Protein AF-A0A699T3W9-F1 (afdb_monomer_lite)

Structure (mmCIF, N/CA/C/O backbone):
data_AF-A0A699T3W9-F1
#
_entry.id   AF-A0A699T3W9-F1
#
loop_
_atom_site.group_PDB
_atom_site.id
_atom_site.type_symbol
_atom_site.label_atom_id
_atom_site.label_alt_id
_atom_site.label_comp_id
_atom_site.label_asym_id
_atom_site.label_entity_id
_atom_site.label_seq_id
_atom_site.pdbx_PDB_ins_code
_atom_site.Cartn_x
_atom_site.Cartn_y
_atom_site.Cartn_z
_atom_site.occupancy
_atom_site.B_iso_or_equiv
_atom_site.auth_seq_id
_atom_site.auth_comp_id
_atom_site.auth_asym_id
_atom_site.auth_atom_id
_atom_site.pdbx_PDB_model_num
ATOM 1 N N . LEU A 1 1 ? -7.084 -27.283 0.702 1.00 45.59 1 LEU A N 1
ATOM 2 C CA . LEU A 1 1 ? -6.632 -27.622 2.069 1.00 45.59 1 LEU A CA 1
ATOM 3 C C . LEU A 1 1 ? -7.707 -27.118 3.004 1.00 45.59 1 LEU A C 1
ATOM 5 O O . LEU A 1 1 ? -8.212 -26.029 2.775 1.00 45.59 1 LEU A O 1
ATOM 9 N N . ASN A 1 2 ? -8.156 -28.008 3.873 1.00 42.75 2 ASN A N 1
ATOM 10 C CA . ASN A 1 2 ? -9.520 -28.077 4.374 1.00 42.75 2 ASN A CA 1
ATOM 11 C C . ASN A 1 2 ? -9.888 -26.921 5.312 1.00 42.75 2 ASN A C 1
ATOM 13 O O . ASN A 1 2 ? -9.090 -26.520 6.154 1.00 42.75 2 ASN A O 1
ATOM 17 N N . ASP A 1 3 ? -11.113 -26.435 5.125 1.00 49.38 3 ASP A N 1
ATOM 18 C CA . ASP A 1 3 ? -11.880 -25.603 6.047 1.00 49.38 3 ASP A CA 1
ATOM 19 C C . ASP A 1 3 ? -12.348 -26.519 7.186 1.00 49.38 3 ASP A C 1
ATOM 21 O O . ASP A 1 3 ? -13.271 -27.318 7.018 1.00 49.38 3 ASP A O 1
ATOM 25 N N . GLU A 1 4 ? -11.600 -26.521 8.289 1.00 52.12 4 GLU A N 1
ATOM 26 C CA . GLU A 1 4 ? -11.867 -27.361 9.453 1.00 52.12 4 GLU A CA 1
ATOM 27 C C . GLU A 1 4 ? -12.404 -26.475 10.576 1.00 52.12 4 GLU A C 1
ATOM 29 O O . GLU A 1 4 ? -11.755 -25.537 11.046 1.00 52.12 4 GLU A O 1
ATOM 34 N N . GLY A 1 5 ? -13.662 -26.751 10.914 1.00 56.56 5 GLY A N 1
ATOM 35 C CA . GLY A 1 5 ? -14.529 -25.916 11.719 1.00 56.56 5 GLY A CA 1
ATOM 36 C C . GLY A 1 5 ? -13.988 -25.621 13.112 1.00 56.56 5 GLY A C 1
ATOM 37 O O . GLY A 1 5 ? -13.647 -26.508 13.891 1.00 56.56 5 GLY A O 1
ATOM 38 N N . VAL A 1 6 ? -14.025 -24.339 13.455 1.00 58.94 6 VAL A N 1
ATOM 39 C CA . VAL A 1 6 ? -14.025 -23.885 14.842 1.00 58.94 6 VAL A CA 1
ATOM 40 C C . VAL A 1 6 ? -15.427 -24.102 15.415 1.00 58.94 6 VAL A C 1
ATOM 42 O O . VAL A 1 6 ? -16.337 -23.296 15.222 1.00 58.94 6 VAL A O 1
ATOM 45 N N . GLU A 1 7 ? -15.627 -25.240 16.078 1.00 51.28 7 GLU A N 1
ATOM 46 C CA . GLU A 1 7 ? -16.869 -25.532 16.791 1.00 51.28 7 GLU A CA 1
ATOM 47 C C . GLU A 1 7 ? -17.103 -24.514 17.918 1.00 51.28 7 GLU A C 1
ATOM 49 O O . GLU A 1 7 ? -16.260 -24.265 18.783 1.00 51.28 7 GLU A O 1
ATOM 54 N N . SER A 1 8 ? -18.281 -23.894 17.881 1.00 51.97 8 SER A N 1
ATOM 55 C CA . SER A 1 8 ? -18.731 -22.888 18.837 1.00 51.97 8 SER A CA 1
ATOM 56 C C . SER A 1 8 ? -19.053 -23.527 20.191 1.00 51.97 8 SER A C 1
ATOM 58 O O . SER A 1 8 ? -19.993 -24.306 20.325 1.00 51.97 8 SER A O 1
ATOM 60 N N . ILE A 1 9 ? -18.300 -23.137 21.219 1.00 53.25 9 ILE A N 1
ATOM 61 C CA . ILE A 1 9 ? -18.450 -23.568 22.621 1.00 53.25 9 ILE A CA 1
ATOM 62 C C . ILE A 1 9 ? -19.591 -22.870 23.384 1.00 53.25 9 ILE A C 1
ATOM 64 O O . ILE A 1 9 ? -19.732 -23.050 24.595 1.00 53.25 9 ILE A O 1
ATOM 68 N N . PHE A 1 10 ? -20.444 -22.090 22.716 1.00 46.09 10 PHE A N 1
ATOM 69 C CA . PHE A 1 10 ? -21.579 -21.441 23.375 1.00 46.09 10 PHE A CA 1
ATOM 70 C C . PHE A 1 10 ? -22.778 -22.388 23.473 1.00 46.09 10 PHE A C 1
ATOM 72 O O . PHE A 1 10 ? -23.746 -22.320 22.716 1.00 46.09 10 PHE A O 1
ATOM 79 N N . THR A 1 11 ? -22.725 -23.271 24.468 1.00 44.56 11 THR A N 1
ATOM 80 C CA . THR A 1 11 ? -23.894 -24.003 24.960 1.00 44.56 11 THR A CA 1
ATOM 81 C C . THR A 1 11 ? -24.886 -23.012 25.581 1.00 44.56 11 THR A C 1
ATOM 83 O O . THR A 1 11 ? -24.686 -22.471 26.667 1.00 44.56 11 THR A O 1
ATOM 86 N N . THR A 1 12 ? -25.981 -22.744 24.867 1.00 52.00 12 THR A N 1
ATOM 87 C CA . THR A 1 12 ? -27.095 -21.929 25.368 1.00 52.00 12 THR A CA 1
ATOM 88 C C . THR A 1 12 ? -27.882 -22.752 26.382 1.00 52.00 12 THR A C 1
ATOM 90 O O . THR A 1 12 ? -28.761 -23.534 26.023 1.00 52.00 12 THR A O 1
ATOM 93 N N . THR A 1 13 ? -27.564 -22.600 27.666 1.00 45.66 13 THR A N 1
ATOM 94 C CA . THR A 1 13 ? -28.413 -23.139 28.733 1.00 45.66 13 THR A CA 1
ATOM 95 C C . THR A 1 13 ? -29.600 -22.198 28.895 1.00 45.66 13 THR A C 1
ATOM 97 O O . THR A 1 13 ? -29.472 -21.091 29.412 1.00 45.66 13 THR A O 1
ATOM 100 N N . SER A 1 14 ? -30.752 -22.621 28.379 1.00 40.59 14 SER A N 1
ATOM 101 C CA . SER A 1 14 ? -32.026 -21.919 28.515 1.00 40.59 14 SER A CA 1
ATOM 102 C C . SER A 1 14 ? -32.382 -21.769 29.995 1.00 40.59 14 SER A C 1
ATOM 104 O O . SER A 1 14 ? -32.814 -22.726 30.636 1.00 40.59 14 SER A O 1
ATOM 106 N N . SER A 1 15 ? -32.237 -20.562 30.536 1.00 45.81 15 SER A N 1
ATOM 107 C CA . SER A 1 15 ? -32.768 -20.211 31.851 1.00 45.81 15 SER A CA 1
ATOM 108 C C . SER A 1 15 ? -34.293 -20.315 31.823 1.00 45.81 15 SER A C 1
ATOM 110 O O . SER A 1 15 ? -34.969 -19.458 31.257 1.00 45.81 15 SER A O 1
ATOM 112 N N . GLN A 1 16 ? -34.854 -21.359 32.441 1.00 50.09 16 GLN A N 1
ATOM 113 C CA . GLN A 1 16 ? -36.270 -21.371 32.802 1.00 50.09 16 GLN A CA 1
ATOM 114 C C . GLN A 1 16 ? -36.498 -20.270 33.839 1.00 50.09 16 GLN A C 1
ATOM 116 O O . GLN A 1 16 ? -36.138 -20.404 35.008 1.00 50.09 16 GLN A O 1
ATOM 121 N N . SER A 1 17 ? -37.091 -19.159 33.407 1.00 48.00 17 SER A N 1
ATOM 122 C CA . SER A 1 17 ? -37.611 -18.141 34.310 1.00 48.00 17 SER A CA 1
ATOM 123 C C . SER A 1 17 ? -38.835 -18.709 35.027 1.00 48.00 17 SER A C 1
ATOM 125 O O . SER A 1 17 ? -39.964 -18.602 34.544 1.00 48.00 17 SER A O 1
ATOM 127 N N . VAL A 1 18 ? -38.617 -19.342 36.178 1.00 43.62 18 VAL A N 1
ATOM 128 C CA . VAL A 1 18 ? -39.690 -19.618 37.133 1.00 43.62 18 VAL A CA 1
ATOM 129 C C . VAL A 1 18 ? -40.150 -18.264 37.663 1.00 43.62 18 VAL A C 1
ATOM 131 O O . VAL A 1 18 ? -39.441 -17.601 38.418 1.00 43.62 18 VAL A O 1
ATOM 134 N N . SER A 1 19 ? -41.321 -17.815 37.211 1.00 43.44 19 SER A N 1
ATOM 135 C CA . SER A 1 19 ? -41.986 -16.650 37.785 1.00 43.44 19 SER A CA 1
ATOM 136 C C . SER A 1 19 ? -42.345 -16.984 39.231 1.00 43.44 19 SER A C 1
ATOM 138 O O . SER A 1 19 ? -43.282 -17.736 39.497 1.00 43.44 19 SER A O 1
ATOM 140 N N . LEU A 1 20 ? -41.557 -16.473 40.176 1.00 50.62 20 LEU A N 1
ATOM 141 C CA . LEU A 1 20 ? -41.881 -16.520 41.595 1.00 50.62 20 LEU A CA 1
ATOM 142 C C . LEU A 1 20 ? -42.961 -15.472 41.860 1.00 50.62 20 LEU A C 1
ATOM 144 O O . LEU A 1 20 ? -42.674 -14.349 42.267 1.00 50.62 20 LEU A O 1
ATOM 148 N N . VAL A 1 21 ? -44.215 -15.841 41.600 1.00 46.72 21 VAL A N 1
ATOM 149 C CA . VAL A 1 21 ? -45.361 -15.143 42.183 1.00 46.72 21 VAL A CA 1
ATOM 150 C C . VAL A 1 21 ? -45.262 -15.350 43.699 1.00 46.72 21 VAL A C 1
ATOM 152 O O . VAL A 1 21 ? -45.305 -16.500 44.144 1.00 46.72 21 VAL A O 1
ATOM 155 N N . PRO A 1 22 ? -45.086 -14.292 44.513 1.00 46.94 22 PRO A N 1
ATOM 156 C CA . PRO A 1 22 ? -45.039 -14.450 45.959 1.00 46.94 22 PRO A CA 1
ATOM 157 C C . PRO A 1 22 ? -46.401 -14.977 46.424 1.00 46.94 22 PRO A C 1
ATOM 159 O O . PRO A 1 22 ? -47.418 -14.365 46.080 1.00 46.94 22 PRO A O 1
ATOM 162 N N . PRO A 1 23 ? -46.472 -16.085 47.184 1.00 46.72 23 PRO A N 1
ATOM 163 C CA . PRO A 1 23 ? -47.740 -16.515 47.745 1.00 46.72 23 PRO A CA 1
ATOM 164 C C . PRO A 1 23 ? -48.218 -15.415 48.691 1.00 46.72 23 PRO A C 1
ATOM 166 O O . PRO A 1 23 ? -47.523 -15.045 49.639 1.00 46.72 23 PRO A O 1
ATOM 169 N N . THR A 1 24 ? -49.391 -14.852 48.410 1.00 45.97 24 THR A N 1
ATOM 170 C CA . THR A 1 24 ? -50.055 -13.928 49.328 1.00 45.97 24 THR A CA 1
ATOM 171 C C . THR A 1 24 ? -50.280 -14.687 50.636 1.00 45.97 24 THR A C 1
ATOM 173 O O . THR A 1 24 ? -50.907 -15.749 50.599 1.00 45.97 24 THR A O 1
ATOM 176 N N . PRO A 1 25 ? -49.754 -14.228 51.785 1.00 43.38 25 PRO A N 1
ATOM 177 C CA . PRO A 1 25 ? -49.931 -14.956 53.029 1.00 43.38 25 PRO A CA 1
ATOM 178 C C . PRO A 1 25 ? -51.404 -14.872 53.434 1.00 43.38 25 PRO A C 1
ATOM 180 O O . PRO A 1 25 ? -51.872 -13.850 53.932 1.00 43.38 25 PRO A O 1
ATOM 183 N N . ILE A 1 26 ? -52.153 -15.952 53.204 1.00 46.12 26 ILE A N 1
ATOM 184 C CA . ILE A 1 26 ? -53.490 -16.125 53.768 1.00 46.12 26 ILE A CA 1
ATOM 185 C C . ILE A 1 26 ? -53.281 -16.487 55.239 1.00 46.12 26 ILE A C 1
ATOM 187 O O . ILE A 1 26 ? -53.057 -17.642 55.591 1.00 46.12 26 ILE A O 1
ATOM 191 N N . MET A 1 27 ? -53.305 -15.477 56.108 1.00 42.50 27 MET A N 1
ATOM 192 C CA . MET A 1 27 ? -53.397 -15.682 57.551 1.00 42.50 27 MET A CA 1
ATOM 193 C C . MET A 1 27 ? -54.822 -16.138 57.871 1.00 42.50 27 MET A C 1
ATOM 195 O O . MET A 1 27 ? -55.681 -15.331 58.214 1.00 42.50 27 MET A O 1
ATOM 199 N N . THR A 1 28 ? -55.106 -17.431 57.729 1.00 47.41 28 THR A N 1
ATOM 200 C CA . THR A 1 28 ? -56.290 -18.018 58.362 1.00 47.41 28 THR A CA 1
ATOM 201 C C . THR A 1 28 ? -56.116 -17.904 59.878 1.00 47.41 28 THR A C 1
ATOM 203 O O . THR A 1 28 ? -55.156 -18.475 60.403 1.00 47.41 28 THR A O 1
ATOM 206 N N . PRO A 1 29 ? -56.986 -17.182 60.609 1.00 42.78 29 PRO A N 1
ATOM 207 C CA . PRO A 1 29 ? -56.943 -17.201 62.063 1.00 42.78 29 PRO A CA 1
ATOM 208 C C . PRO A 1 29 ? -57.245 -18.631 62.528 1.00 42.78 29 PRO A C 1
ATOM 210 O O . PRO A 1 29 ? -58.271 -19.204 62.154 1.00 42.78 29 PRO A O 1
ATOM 213 N N . SER A 1 30 ? -56.336 -19.234 63.301 1.00 41.09 30 SER A N 1
ATOM 214 C CA . SER A 1 30 ? -56.538 -20.571 63.868 1.00 41.09 30 SER A CA 1
ATOM 215 C C . SER A 1 30 ? -57.839 -20.605 64.669 1.00 41.09 30 SER A C 1
ATOM 217 O O . SER A 1 30 ? -57.952 -19.985 65.723 1.00 41.09 30 SER A O 1
ATOM 219 N N . THR A 1 31 ? -58.824 -21.343 64.159 1.00 41.66 31 THR A N 1
ATOM 220 C CA . THR A 1 31 ? -60.049 -21.683 64.885 1.00 41.66 31 THR A CA 1
ATOM 221 C C . THR A 1 31 ? -59.709 -22.809 65.854 1.00 41.66 31 THR A C 1
ATOM 223 O O . THR A 1 31 ? -59.293 -23.887 65.432 1.00 41.66 31 THR A O 1
ATOM 226 N N . ILE A 1 32 ? -59.845 -22.560 67.158 1.00 46.03 32 ILE A N 1
ATOM 227 C CA . ILE A 1 32 ? -59.687 -23.590 68.190 1.00 46.03 32 ILE A CA 1
ATOM 228 C C . ILE A 1 32 ? -60.810 -24.612 67.991 1.00 46.03 32 ILE A C 1
ATOM 230 O O . ILE A 1 32 ? -61.981 -24.306 68.204 1.00 46.03 32 ILE A O 1
ATOM 234 N N . ALA A 1 33 ? -60.461 -25.819 67.549 1.00 32.59 33 ALA A N 1
ATOM 235 C CA . ALA A 1 33 ? -61.416 -26.906 67.396 1.00 32.59 33 ALA A CA 1
ATOM 236 C C . ALA A 1 33 ? -61.809 -27.448 68.781 1.00 32.59 33 ALA A C 1
ATOM 238 O O . ALA A 1 33 ? -60.987 -28.017 69.499 1.00 32.59 33 ALA A O 1
ATOM 239 N N . THR A 1 34 ? -63.074 -27.268 69.163 1.00 36.41 34 THR A N 1
ATOM 240 C CA . THR A 1 34 ? -63.675 -27.935 70.323 1.00 36.41 34 THR A CA 1
ATOM 241 C C . THR A 1 34 ? -63.887 -29.412 69.990 1.00 36.41 34 THR A C 1
ATOM 243 O O . THR A 1 34 ? -64.669 -29.744 69.103 1.00 36.41 34 THR A O 1
ATOM 246 N N . ILE A 1 35 ? -63.182 -30.303 70.687 1.00 38.34 35 ILE A N 1
ATOM 247 C CA . ILE A 1 35 ? -63.309 -31.756 70.523 1.00 38.34 35 ILE A CA 1
ATOM 248 C C . ILE A 1 35 ? -64.517 -32.224 71.346 1.00 38.34 35 ILE A C 1
ATOM 250 O O . ILE A 1 35 ? -64.528 -32.092 72.569 1.00 38.34 35 ILE A O 1
ATOM 254 N N . THR A 1 36 ? -65.552 -32.745 70.685 1.00 35.75 36 THR A N 1
ATOM 255 C CA . THR A 1 36 ? -66.705 -33.384 71.338 1.00 35.75 36 THR A CA 1
ATOM 256 C C . THR A 1 36 ? -66.400 -34.867 71.561 1.00 35.75 36 THR A C 1
ATOM 258 O O . THR A 1 36 ? -66.375 -35.650 70.616 1.00 35.75 36 THR A O 1
ATOM 261 N N . THR A 1 37 ? -66.146 -35.252 72.812 1.00 42.44 37 THR A N 1
ATOM 262 C CA . THR A 1 37 ? -65.937 -36.648 73.235 1.00 42.44 37 THR A CA 1
ATOM 263 C C . THR A 1 37 ? -67.280 -37.357 73.425 1.00 42.44 37 THR A C 1
ATOM 265 O O . THR A 1 37 ? -68.153 -36.849 74.126 1.00 42.44 37 THR A O 1
ATOM 268 N N . SER A 1 38 ? -67.445 -38.541 72.826 1.00 51.19 38 SER A N 1
ATOM 269 C CA . SER A 1 38 ? -68.603 -39.423 73.020 1.00 51.19 38 SER A CA 1
ATOM 270 C C . SER A 1 38 ? -68.225 -40.608 73.910 1.00 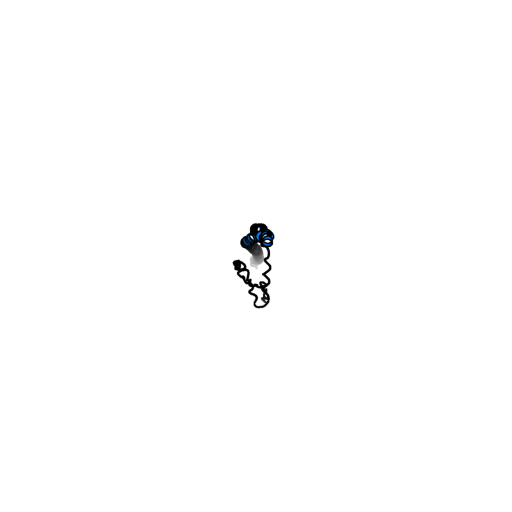51.19 38 SER A C 1
ATOM 272 O O . SER A 1 38 ? -67.467 -41.470 73.474 1.00 51.19 38 SER A O 1
ATOM 274 N N . GLY A 1 39 ? -68.837 -40.671 75.098 1.00 58.12 39 GLY A N 1
ATOM 275 C CA . GLY A 1 39 ? -68.926 -41.865 75.944 1.00 58.12 39 GLY A CA 1
ATOM 276 C C . GLY A 1 39 ? -67.920 -41.921 77.096 1.00 58.12 39 GLY A C 1
ATOM 277 O O . GLY A 1 39 ? -66.728 -42.027 76.857 1.00 58.12 39 GLY A O 1
ATOM 278 N N . GLU A 1 40 ? -68.459 -41.946 78.321 1.00 47.34 40 GLU A N 1
ATOM 279 C CA . GLU A 1 40 ? -67.814 -42.301 79.602 1.00 47.34 40 GLU A CA 1
ATOM 280 C C . GLU A 1 40 ? -67.314 -41.130 80.488 1.00 47.34 40 GLU A C 1
ATOM 282 O O . GLU A 1 40 ? -66.518 -40.294 80.081 1.00 47.34 40 GLU A O 1
ATOM 287 N N . ALA A 1 41 ? -67.896 -41.069 81.699 1.00 52.25 41 ALA A N 1
ATOM 288 C CA . ALA A 1 41 ? -67.684 -40.160 82.840 1.00 52.25 41 ALA A CA 1
ATOM 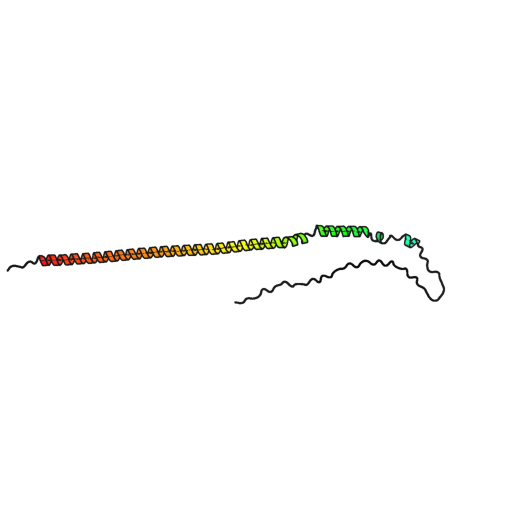289 C C . ALA A 1 41 ? -67.133 -38.741 82.556 1.00 52.25 41 ALA A C 1
ATOM 291 O O . ALA A 1 41 ? -65.936 -38.519 82.403 1.00 52.25 41 ALA A O 1
ATOM 292 N N . GLN A 1 42 ? -68.021 -37.743 82.613 1.00 37.19 42 GLN A N 1
ATOM 293 C CA . GLN A 1 42 ? -67.701 -36.321 82.463 1.00 37.19 42 GLN A CA 1
ATOM 294 C C . GLN A 1 42 ? -66.784 -35.825 83.601 1.00 37.19 42 GLN A C 1
ATOM 296 O O . GLN A 1 42 ? -67.253 -35.503 84.692 1.00 37.19 42 GLN A O 1
ATOM 301 N N . THR A 1 43 ? -65.477 -35.728 83.350 1.00 54.72 43 THR A N 1
ATOM 302 C CA . THR A 1 43 ? -64.597 -34.817 84.095 1.00 54.72 43 THR A CA 1
ATOM 303 C C . THR A 1 43 ? -64.542 -33.480 83.346 1.00 54.72 43 THR A C 1
ATOM 305 O O . THR A 1 43 ? -64.513 -33.474 82.112 1.00 54.72 43 THR A O 1
ATOM 308 N N . PRO A 1 44 ? -64.618 -32.328 84.042 1.00 51.78 44 PRO A N 1
ATOM 309 C CA . PRO A 1 44 ? -64.602 -31.027 83.380 1.00 51.78 44 PRO A CA 1
ATOM 310 C C . PRO A 1 44 ? -63.301 -30.866 82.574 1.00 51.78 44 PRO A C 1
ATOM 312 O O . PRO A 1 44 ? -62.244 -31.288 83.054 1.00 51.78 44 PRO A O 1
ATOM 315 N N . PRO A 1 45 ? -63.348 -30.275 81.362 1.00 53.28 45 PRO A N 1
ATOM 316 C CA . PRO A 1 45 ? -62.145 -30.031 80.575 1.00 53.28 45 PRO A CA 1
ATOM 317 C C . PRO A 1 45 ? -61.149 -29.218 81.413 1.00 53.28 45 PRO A C 1
ATOM 319 O O . PRO A 1 45 ? -61.577 -28.322 82.147 1.00 53.28 45 PRO A O 1
ATOM 322 N N . PRO A 1 46 ? -59.836 -29.502 81.341 1.00 53.19 46 PRO A N 1
ATOM 323 C CA . PRO A 1 46 ? -58.850 -28.701 82.046 1.00 53.19 46 PRO A CA 1
ATOM 324 C C . PRO A 1 46 ? -58.913 -27.270 81.506 1.00 53.19 46 PRO A C 1
ATOM 326 O O . PRO A 1 46 ? -58.462 -26.983 80.398 1.00 53.19 46 PRO A O 1
ATOM 329 N N . THR A 1 47 ? -59.510 -26.369 82.285 1.00 51.78 47 THR A N 1
ATOM 330 C CA . THR A 1 47 ? -59.501 -24.932 82.026 1.00 51.78 47 THR A CA 1
ATOM 331 C C . THR A 1 47 ? -58.060 -24.465 82.139 1.00 51.78 47 THR A C 1
ATOM 333 O O . THR A 1 47 ? -57.555 -24.262 83.242 1.00 51.78 47 THR A O 1
ATOM 336 N N . ILE A 1 48 ? -57.372 -24.329 81.006 1.00 56.38 48 ILE A N 1
ATOM 337 C CA . ILE A 1 48 ? -56.081 -23.645 80.967 1.00 56.38 48 ILE A CA 1
ATOM 338 C C . ILE A 1 48 ? -56.359 -22.205 81.423 1.00 56.38 48 ILE A C 1
ATOM 340 O O . ILE A 1 48 ? -57.148 -21.518 80.770 1.00 56.38 48 ILE A O 1
ATOM 344 N N . PRO A 1 49 ? -55.781 -21.734 82.540 1.00 45.84 49 PRO A N 1
ATOM 345 C CA . PRO A 1 49 ? -56.020 -20.376 83.001 1.00 45.84 49 PRO A CA 1
ATOM 346 C C . PRO A 1 49 ? -55.529 -19.389 81.934 1.00 45.84 49 PRO A C 1
ATOM 348 O O . PRO A 1 49 ? -54.364 -19.460 81.534 1.00 45.84 49 PRO A O 1
ATOM 351 N N . SER A 1 50 ? -56.374 -18.443 81.502 1.00 51.56 50 SER A N 1
ATOM 352 C CA . SER A 1 50 ? -56.021 -17.368 80.545 1.00 51.56 50 SER A CA 1
ATOM 353 C C . SER A 1 50 ? -54.758 -16.585 80.934 1.00 51.56 50 SER A C 1
ATOM 355 O O . SER A 1 50 ? -54.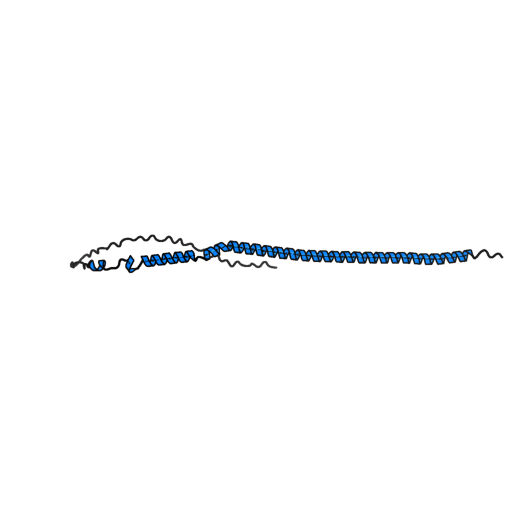097 -16.003 80.081 1.00 51.56 50 SER A O 1
ATOM 357 N N . ILE A 1 51 ? -54.368 -16.671 82.207 1.00 53.31 51 ILE A N 1
ATOM 358 C CA . ILE A 1 51 ? -53.128 -16.157 82.797 1.00 53.31 51 ILE A CA 1
ATOM 359 C C . ILE A 1 51 ? -51.873 -16.654 82.043 1.00 53.31 51 ILE A C 1
ATOM 361 O O . ILE A 1 51 ? -50.863 -15.959 82.003 1.00 53.31 51 ILE A O 1
ATOM 365 N N . ILE A 1 52 ? -51.905 -17.836 81.413 1.00 53.25 52 ILE A N 1
ATOM 366 C CA . ILE A 1 52 ? -50.758 -18.376 80.654 1.00 53.25 52 ILE A CA 1
ATOM 367 C C . ILE A 1 52 ? -50.678 -17.775 79.236 1.00 53.25 52 ILE A C 1
ATOM 369 O O . ILE A 1 52 ? -49.582 -17.602 78.709 1.00 53.25 52 ILE A O 1
ATOM 373 N N . LEU A 1 53 ? -51.813 -17.400 78.633 1.00 53.75 53 LEU A N 1
ATOM 374 C CA . LEU A 1 53 ? -51.857 -16.746 77.316 1.00 53.75 53 LEU A CA 1
ATOM 375 C C . LEU A 1 53 ? -51.530 -15.249 77.398 1.00 53.75 53 LEU A C 1
ATOM 377 O O . LEU A 1 53 ? -50.910 -14.717 76.481 1.00 53.75 53 LEU A O 1
ATOM 381 N N . GLU A 1 54 ? -51.889 -14.583 78.498 1.00 54.34 54 GLU A N 1
ATOM 382 C CA . GLU A 1 54 ? -51.595 -13.156 78.718 1.00 54.34 54 GLU A CA 1
ATOM 383 C C . GLU A 1 54 ? -50.099 -12.864 78.916 1.00 54.34 54 GLU A C 1
ATOM 385 O O . GLU A 1 54 ? -49.644 -11.758 78.635 1.00 54.34 54 GLU A O 1
ATOM 390 N N . ASN A 1 55 ? -49.318 -13.861 79.349 1.00 56.94 55 ASN A N 1
ATOM 391 C CA . ASN A 1 55 ? -47.873 -13.732 79.569 1.00 56.94 55 ASN A CA 1
ATOM 392 C C . ASN A 1 55 ? -47.020 -14.153 78.358 1.00 56.94 55 ASN A C 1
ATOM 394 O O . ASN A 1 55 ? -45.789 -14.128 78.437 1.00 56.94 55 ASN A O 1
ATOM 398 N N . LEU A 1 56 ? -47.635 -14.557 77.239 1.00 60.09 56 LEU A N 1
ATOM 399 C CA . LEU A 1 56 ? -46.892 -14.954 76.048 1.00 60.09 56 LEU A CA 1
ATOM 400 C C . LEU A 1 56 ? -46.484 -13.698 75.256 1.00 60.09 56 LEU A C 1
ATOM 402 O O . LEU A 1 56 ? -47.362 -12.930 74.853 1.00 60.09 56 LEU A O 1
ATOM 406 N N . PRO A 1 57 ? -45.183 -13.464 74.987 1.00 66.56 57 PRO A N 1
ATOM 407 C CA . PRO A 1 57 ? -44.787 -12.376 74.107 1.00 66.56 57 PRO A CA 1
ATOM 408 C C . PRO A 1 57 ? -45.494 -12.551 72.763 1.00 66.56 57 PRO A C 1
ATOM 410 O O . PRO A 1 57 ? -45.472 -13.637 72.178 1.00 66.56 57 PRO A O 1
ATOM 413 N N . THR A 1 58 ? -46.135 -11.486 72.273 1.00 71.31 58 THR A N 1
ATOM 414 C CA . THR A 1 58 ? -46.818 -11.500 70.976 1.00 71.31 58 THR A CA 1
ATOM 415 C C . THR A 1 58 ? -45.857 -12.048 69.924 1.00 71.31 58 THR A C 1
ATOM 417 O O . THR A 1 58 ? -44.674 -11.706 69.944 1.00 71.31 58 THR A O 1
ATOM 420 N N . PHE A 1 59 ? -46.345 -12.867 68.991 1.00 63.59 59 PHE A N 1
ATOM 421 C CA . PHE A 1 59 ? -45.537 -13.490 67.932 1.00 63.59 59 PHE A CA 1
ATOM 422 C C . PHE A 1 59 ? -44.550 -12.508 67.265 1.00 63.59 59 PHE A C 1
ATOM 424 O O . PHE A 1 59 ? -43.385 -12.830 67.040 1.00 63.59 59 PHE A O 1
ATOM 431 N N . ASN A 1 60 ? -45.001 -11.267 67.056 1.00 64.50 60 ASN A N 1
ATOM 432 C CA . ASN A 1 60 ? -44.227 -10.164 66.485 1.00 64.50 60 ASN A CA 1
ATOM 433 C C . ASN A 1 60 ? -42.992 -9.763 67.332 1.00 64.50 60 ASN A C 1
ATOM 435 O O . ASN A 1 60 ? -41.931 -9.446 66.795 1.00 64.50 60 ASN A O 1
ATOM 439 N N . SER A 1 61 ? -43.116 -9.830 68.662 1.00 72.06 61 SER A N 1
ATOM 440 C CA . SER A 1 61 ? -42.070 -9.514 69.645 1.00 72.06 61 SER A CA 1
ATOM 441 C C . SER A 1 61 ? -41.120 -10.694 69.877 1.00 72.06 61 SER A C 1
ATOM 443 O O . SER A 1 61 ? -39.903 -10.520 69.820 1.00 72.06 61 SER A O 1
ATOM 445 N N . ALA A 1 62 ? -41.657 -11.913 70.036 1.00 75.50 62 ALA A N 1
ATOM 446 C CA . ALA A 1 62 ? -40.857 -13.126 70.244 1.00 75.50 62 ALA A CA 1
ATOM 447 C C . ALA A 1 62 ? -39.871 -13.388 69.089 1.00 75.50 62 ALA A C 1
ATOM 449 O O . ALA A 1 62 ? -38.754 -13.849 69.314 1.00 75.50 62 ALA A O 1
ATOM 450 N N . PHE A 1 63 ? -40.263 -13.038 67.859 1.00 78.75 63 PHE A N 1
ATOM 451 C CA . PHE A 1 63 ? -39.421 -13.164 66.667 1.00 78.75 63 PHE A CA 1
ATOM 452 C C . PHE A 1 63 ? -38.680 -11.883 66.263 1.00 78.75 63 PHE A C 1
ATOM 454 O O . PHE A 1 63 ? -37.934 -11.921 65.279 1.00 78.75 63 PHE A O 1
ATOM 461 N N . ARG A 1 64 ? -38.871 -10.767 66.989 1.00 82.50 64 ARG A N 1
ATOM 462 C CA . ARG A 1 64 ? -38.345 -9.431 66.640 1.00 82.50 64 ARG A CA 1
ATOM 463 C C . ARG A 1 64 ? -38.538 -9.108 65.157 1.00 82.50 64 ARG A C 1
ATOM 465 O O . ARG A 1 64 ? -37.620 -8.653 64.475 1.00 82.50 64 ARG A O 1
ATOM 472 N N . PHE A 1 65 ? -39.719 -9.423 64.637 1.00 82.00 65 PHE A N 1
ATOM 473 C CA . PHE A 1 65 ? -39.968 -9.439 63.198 1.00 82.00 65 PHE A CA 1
ATOM 474 C C . PHE A 1 65 ? -39.707 -8.068 62.565 1.00 82.00 65 PHE A C 1
ATOM 476 O O . PHE A 1 65 ? -39.065 -7.998 61.525 1.00 82.00 65 PHE A O 1
ATOM 483 N N . GLU A 1 66 ? -40.083 -6.988 63.252 1.00 83.69 66 GLU A N 1
ATOM 484 C CA . GLU A 1 66 ? -39.839 -5.610 62.815 1.00 83.69 66 GLU A CA 1
ATOM 485 C C . GLU A 1 66 ? -38.341 -5.292 62.655 1.00 83.69 66 GLU A C 1
ATOM 487 O O . GLU A 1 66 ? -37.906 -4.697 61.670 1.00 83.69 66 GLU A O 1
ATOM 492 N N . GLU A 1 67 ? -37.515 -5.750 63.599 1.00 87.81 67 GLU A N 1
ATOM 493 C CA . GLU A 1 67 ? -36.065 -5.548 63.567 1.00 87.81 67 GLU A CA 1
ATOM 494 C C . GLU A 1 67 ? -35.428 -6.351 62.423 1.00 87.81 67 GLU A C 1
ATOM 496 O O . GLU A 1 67 ? -34.575 -5.838 61.694 1.00 87.81 67 GLU A O 1
ATOM 501 N N . ARG A 1 68 ? -35.903 -7.585 62.201 1.00 90.19 68 ARG A N 1
ATOM 502 C CA . ARG A 1 68 ? -35.463 -8.441 61.088 1.00 90.19 68 ARG A CA 1
ATOM 503 C C . ARG A 1 68 ? -35.905 -7.894 59.729 1.00 90.19 68 ARG A C 1
ATOM 505 O O . ARG A 1 68 ? -35.110 -7.923 58.793 1.00 90.19 68 ARG A O 1
ATOM 512 N N . LEU A 1 69 ? -37.123 -7.361 59.627 1.00 86.06 69 LEU A N 1
ATOM 513 C CA . LEU A 1 69 ? -37.647 -6.718 58.421 1.00 86.06 69 LEU A CA 1
ATOM 514 C C . LEU A 1 69 ? -36.822 -5.476 58.068 1.00 86.06 69 LEU A C 1
ATOM 516 O O . LEU A 1 69 ? -36.392 -5.325 56.928 1.00 86.06 69 LEU A O 1
ATOM 520 N N . ARG A 1 70 ? -36.498 -4.642 59.063 1.00 92.25 70 ARG A N 1
ATOM 521 C CA . ARG A 1 70 ? -35.649 -3.456 58.882 1.00 92.25 70 ARG A CA 1
ATOM 522 C C . ARG A 1 70 ? -34.235 -3.804 58.405 1.00 92.25 70 ARG A C 1
ATOM 524 O O . ARG A 1 70 ? -33.683 -3.111 57.548 1.00 92.25 70 ARG A O 1
ATOM 531 N N . LEU A 1 71 ? -33.634 -4.863 58.953 1.00 92.25 71 LEU A N 1
ATOM 532 C CA . LEU A 1 71 ? -32.313 -5.343 58.528 1.00 92.25 71 LEU A CA 1
ATOM 533 C C . LEU A 1 71 ? -32.336 -5.879 57.091 1.00 92.25 71 LEU A C 1
ATOM 535 O O . LEU A 1 71 ? -31.423 -5.589 56.320 1.00 92.25 71 LEU A O 1
ATOM 539 N N . LEU A 1 72 ? -33.393 -6.600 56.716 1.00 91.00 72 LEU A N 1
ATOM 540 C CA . LEU A 1 72 ? -33.580 -7.118 55.362 1.00 91.00 72 LEU A CA 1
ATOM 541 C C . LEU A 1 72 ? -33.780 -5.990 54.336 1.00 91.00 72 LEU A C 1
ATOM 543 O O . LEU A 1 72 ? -33.165 -5.992 53.275 1.00 91.00 72 LEU A O 1
ATOM 547 N N . GLU A 1 73 ? -34.588 -4.984 54.666 1.00 86.44 73 GLU A N 1
ATOM 548 C CA . GLU A 1 73 ? -34.776 -3.781 53.844 1.00 86.44 73 GLU A CA 1
ATOM 549 C C . GLU A 1 73 ? -33.441 -3.046 53.610 1.00 86.44 73 GLU A C 1
ATOM 551 O O . GLU A 1 73 ? -33.144 -2.586 52.505 1.00 86.44 73 GLU A O 1
ATOM 556 N N . THR A 1 74 ? -32.610 -2.964 54.654 1.00 90.94 74 THR A N 1
ATOM 557 C CA . THR A 1 74 ? -31.289 -2.324 54.594 1.00 90.94 74 THR A CA 1
ATOM 558 C C . THR A 1 74 ? -30.334 -3.113 53.695 1.00 90.94 74 THR A C 1
ATOM 560 O O . THR A 1 74 ? -29.690 -2.510 52.837 1.00 90.94 74 THR A O 1
ATOM 563 N N . SER A 1 75 ? -30.301 -4.446 53.807 1.00 85.00 75 SER A N 1
ATOM 564 C CA . SER A 1 75 ? -29.440 -5.284 52.962 1.00 85.00 75 SER A CA 1
ATOM 565 C C . SER A 1 75 ? -29.856 -5.253 51.487 1.00 85.00 75 SER A C 1
ATOM 567 O O . SER A 1 75 ? -28.997 -5.191 50.609 1.00 85.00 75 SER A O 1
ATOM 569 N N . PHE A 1 76 ? -31.160 -5.200 51.183 1.00 80.75 76 PHE A N 1
ATOM 570 C CA . PHE A 1 76 ? -31.646 -5.024 49.809 1.00 80.75 76 PHE A CA 1
ATOM 571 C C . PHE A 1 76 ? -31.276 -3.658 49.220 1.00 80.75 76 PHE A C 1
ATOM 573 O O . PHE A 1 76 ? -30.955 -3.566 48.030 1.00 80.75 76 PHE A O 1
ATOM 580 N N . LYS A 1 77 ? -31.311 -2.588 50.026 1.00 79.56 77 LYS A N 1
ATOM 581 C CA . LYS A 1 77 ? -30.876 -1.250 49.592 1.00 79.56 77 LYS A CA 1
ATOM 582 C C . LYS A 1 77 ? -29.378 -1.207 49.314 1.00 79.56 77 LYS A C 1
ATOM 584 O O . LYS A 1 77 ? -28.988 -0.687 48.273 1.00 79.56 77 LYS A O 1
ATOM 589 N N . GLU A 1 78 ? -28.570 -1.799 50.186 1.00 79.94 78 GLU A N 1
ATOM 590 C CA . GLU A 1 78 ? -27.121 -1.916 50.010 1.00 79.94 78 GLU A CA 1
ATOM 591 C C . GLU A 1 78 ? -26.772 -2.749 48.768 1.00 79.94 78 GLU A C 1
ATOM 593 O O . GLU A 1 78 ? -25.978 -2.312 47.936 1.00 79.94 78 GLU A O 1
ATOM 598 N N . TYR A 1 79 ? -27.451 -3.881 48.558 1.00 69.38 79 TYR A N 1
ATOM 599 C CA . TYR A 1 79 ? -27.320 -4.706 47.355 1.00 69.38 79 TYR A CA 1
ATOM 600 C C . TYR A 1 79 ? -27.690 -3.940 46.073 1.00 69.38 79 TYR A C 1
ATOM 602 O O . TYR A 1 79 ? -26.974 -4.010 45.076 1.00 69.38 79 TYR A O 1
ATOM 610 N N . ARG A 1 80 ? -28.775 -3.149 46.084 1.00 66.50 80 ARG A N 1
ATOM 611 C CA . ARG A 1 80 ? -29.152 -2.305 44.934 1.00 66.50 80 ARG A CA 1
ATOM 612 C C . ARG A 1 80 ? -28.184 -1.148 44.696 1.00 66.50 80 ARG A C 1
ATOM 614 O O . ARG A 1 80 ? -27.956 -0.807 43.539 1.00 66.50 80 ARG A O 1
ATOM 621 N N . GLN A 1 81 ? -27.625 -0.552 45.748 1.00 63.34 81 GLN A N 1
ATOM 622 C CA . GLN A 1 81 ? -26.640 0.530 45.635 1.00 63.34 81 GLN A CA 1
ATOM 623 C C . GLN A 1 81 ? -25.262 0.033 45.182 1.00 63.34 81 GLN A C 1
ATOM 625 O O . GLN A 1 81 ? -24.561 0.750 44.476 1.00 63.34 81 GLN A O 1
ATOM 630 N N . THR A 1 82 ? -24.885 -1.196 45.535 1.00 60.69 82 THR A N 1
ATOM 631 C CA . THR A 1 82 ? -23.592 -1.805 45.181 1.00 60.69 82 THR A CA 1
ATOM 632 C C . THR A 1 82 ? -23.649 -2.671 43.928 1.00 60.69 82 THR A C 1
ATOM 634 O O . THR A 1 82 ? -22.663 -3.340 43.618 1.00 60.69 82 THR A O 1
ATOM 637 N N . ASN A 1 83 ? -24.752 -2.644 43.166 1.00 71.12 83 ASN A N 1
ATOM 638 C CA . ASN A 1 83 ? -24.894 -3.428 41.942 1.00 71.12 83 ASN A CA 1
ATOM 639 C C . ASN A 1 83 ? -24.057 -2.841 40.786 1.00 71.12 83 ASN A C 1
ATOM 641 O O . ASN A 1 83 ? -24.571 -2.428 39.746 1.00 71.12 83 ASN A O 1
ATOM 645 N N . GLN A 1 84 ? -22.735 -2.830 40.975 1.00 72.75 84 GLN A N 1
ATOM 646 C CA . GLN A 1 84 ? -21.705 -2.514 39.989 1.00 72.75 84 GLN A CA 1
ATOM 647 C C . GLN A 1 84 ? -21.856 -3.383 38.736 1.00 72.75 84 GLN A C 1
ATOM 649 O O . GLN A 1 84 ? -21.432 -2.971 37.663 1.00 72.75 84 GLN A O 1
ATOM 654 N N . VAL A 1 85 ? -22.534 -4.534 38.843 1.00 77.00 85 VAL A N 1
ATOM 655 C CA . VAL A 1 85 ? -22.883 -5.400 37.713 1.00 77.00 85 VAL A CA 1
ATOM 656 C C . VAL A 1 85 ? -23.780 -4.670 36.713 1.00 77.00 85 VAL A C 1
ATOM 658 O O . VAL A 1 85 ? -23.527 -4.760 35.519 1.00 77.00 85 VAL A O 1
ATOM 661 N N . ALA A 1 86 ? -24.771 -3.884 37.151 1.00 81.31 86 ALA A N 1
ATOM 662 C CA . ALA A 1 86 ? -25.635 -3.138 36.229 1.00 81.31 86 ALA A CA 1
ATOM 663 C C . ALA A 1 86 ? -24.861 -2.047 35.464 1.00 81.31 86 ALA A C 1
ATOM 665 O O . ALA A 1 86 ? -25.055 -1.870 34.262 1.00 81.31 86 ALA A O 1
ATOM 666 N N . GLY A 1 87 ? -23.943 -1.353 36.146 1.00 84.88 87 GLY A N 1
ATOM 667 C CA . GLY A 1 87 ? -23.051 -0.371 35.523 1.00 84.88 87 GLY A CA 1
ATOM 668 C C . GLY A 1 87 ? -22.047 -1.014 34.564 1.00 84.88 87 GLY A C 1
ATOM 669 O O . GLY A 1 87 ? -21.886 -0.547 33.439 1.00 84.88 87 GLY A O 1
ATOM 670 N N . ALA A 1 88 ? -21.433 -2.127 34.973 1.00 86.00 88 ALA A N 1
ATOM 671 C CA . ALA A 1 88 ? -20.504 -2.894 34.150 1.00 86.00 88 ALA A CA 1
ATOM 672 C C . ALA A 1 88 ? -21.189 -3.444 32.891 1.00 86.00 88 ALA A C 1
ATOM 674 O O . ALA A 1 88 ? -20.674 -3.261 31.793 1.00 86.00 88 ALA A O 1
ATOM 675 N N . VAL A 1 89 ? -22.381 -4.036 33.027 1.00 87.00 89 VAL A N 1
ATOM 676 C CA . VAL A 1 89 ? -23.174 -4.548 31.897 1.00 87.00 89 VAL A CA 1
ATOM 677 C C . VAL A 1 89 ? -23.566 -3.418 30.941 1.00 87.00 89 VAL A C 1
ATOM 679 O O . VAL A 1 89 ? -23.469 -3.586 29.727 1.00 87.00 89 VAL A O 1
ATOM 682 N N . SER A 1 90 ? -23.928 -2.244 31.466 1.00 89.06 90 SER A N 1
ATOM 683 C CA . SER A 1 90 ? -24.239 -1.061 30.650 1.00 89.06 90 SER A CA 1
ATOM 684 C C . SER A 1 90 ? -23.019 -0.510 29.891 1.00 89.06 90 SER A C 1
ATOM 686 O O . SER A 1 90 ? -23.164 0.071 28.815 1.00 89.06 90 SER A O 1
ATOM 688 N N . ALA A 1 91 ? -21.802 -0.723 30.402 1.00 94.19 91 ALA A N 1
ATOM 689 C CA . ALA A 1 91 ? -20.566 -0.278 29.758 1.00 94.19 91 ALA A CA 1
ATOM 690 C C . ALA A 1 91 ? -20.092 -1.199 28.613 1.00 94.19 91 ALA A C 1
ATOM 692 O O . ALA A 1 91 ? -19.376 -0.728 27.724 1.00 94.19 91 ALA A O 1
ATOM 693 N N . ILE A 1 92 ? -20.508 -2.476 28.584 1.00 93.88 92 ILE A N 1
ATOM 694 C CA . ILE A 1 92 ? -20.072 -3.474 27.582 1.00 93.88 92 ILE A CA 1
ATOM 695 C C . ILE A 1 92 ? -20.230 -2.971 26.136 1.00 93.88 92 ILE A C 1
ATOM 697 O O . ILE A 1 92 ? -19.255 -3.047 25.387 1.00 93.88 92 ILE A O 1
ATOM 701 N N . PRO A 1 93 ? -21.376 -2.396 25.709 1.00 95.56 93 PRO A N 1
ATOM 702 C CA . PRO A 1 93 ? -21.517 -1.904 24.340 1.00 95.56 93 PRO A CA 1
ATOM 703 C C . PRO A 1 93 ? -20.523 -0.790 23.991 1.00 95.56 93 PRO A C 1
ATOM 705 O O . PRO A 1 93 ? -20.088 -0.694 22.847 1.00 95.56 93 PRO A O 1
ATOM 708 N N . GLY A 1 94 ? -20.164 0.060 24.960 1.00 96.44 94 GLY A N 1
ATOM 709 C CA . GLY A 1 94 ? -19.167 1.116 24.772 1.00 96.44 94 GLY A CA 1
ATOM 710 C C . GLY A 1 94 ? -17.763 0.551 24.574 1.00 96.44 94 GLY A C 1
ATOM 711 O O . GLY A 1 94 ? -17.071 0.952 23.643 1.00 96.44 94 GLY A O 1
ATOM 712 N N . ILE A 1 95 ? -17.391 -0.432 25.395 1.00 95.62 95 ILE A N 1
ATOM 713 C CA . ILE A 1 95 ? -16.098 -1.124 25.317 1.00 95.62 95 ILE A CA 1
ATOM 714 C C . ILE A 1 95 ? -15.963 -1.870 23.986 1.00 95.62 95 ILE A C 1
ATOM 716 O O . ILE A 1 95 ? -14.941 -1.746 23.316 1.00 95.62 95 ILE A O 1
ATOM 720 N N . VAL A 1 96 ? -17.004 -2.598 23.567 1.00 96.75 96 VAL A N 1
ATOM 721 C CA . VAL A 1 96 ? -17.006 -3.322 22.286 1.00 96.75 96 VAL A CA 1
ATOM 722 C C . VAL A 1 96 ? -16.854 -2.355 21.115 1.00 96.75 96 VAL A C 1
ATOM 724 O O . VAL A 1 96 ? -16.021 -2.597 20.249 1.00 96.75 96 VAL A O 1
ATOM 727 N N . ARG A 1 97 ? -17.599 -1.239 21.090 1.00 97.31 97 ARG A N 1
ATOM 728 C CA . ARG A 1 97 ? -17.445 -0.228 20.029 1.00 97.31 97 ARG A CA 1
ATOM 729 C C . ARG A 1 97 ? -16.027 0.334 19.978 1.00 97.31 97 ARG A C 1
ATOM 731 O O . ARG A 1 97 ? -15.431 0.344 18.911 1.00 97.31 97 ARG A O 1
ATOM 738 N N . GLN A 1 98 ? -15.464 0.717 21.125 1.00 97.62 98 GLN A N 1
ATOM 739 C CA . GLN A 1 98 ? -14.101 1.247 21.192 1.00 97.62 98 GLN A CA 1
ATOM 740 C C . GLN A 1 98 ? -13.060 0.228 20.709 1.00 97.62 98 GLN A C 1
ATOM 742 O O . GLN A 1 98 ? -12.133 0.592 19.988 1.00 97.62 98 GLN A O 1
ATOM 747 N N . TYR A 1 99 ? -13.219 -1.043 21.084 1.00 97.19 99 TYR A N 1
ATOM 748 C CA . TYR A 1 99 ? -12.367 -2.122 20.595 1.00 97.19 99 TYR A CA 1
ATOM 749 C C . TYR A 1 99 ? -12.467 -2.271 19.073 1.00 97.19 99 TYR A C 1
ATOM 751 O O . TYR A 1 99 ? -11.442 -2.304 18.397 1.00 97.19 99 TYR A O 1
ATOM 759 N N . MET A 1 100 ? -13.683 -2.309 18.523 1.00 95.25 100 MET A N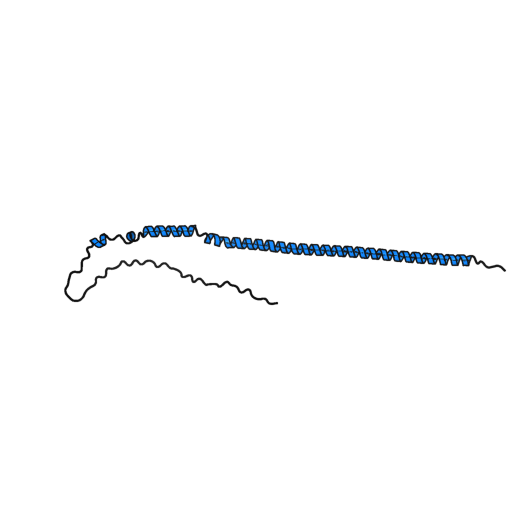 1
ATOM 760 C CA . MET A 1 100 ? -13.901 -2.454 17.081 1.00 95.25 100 MET A CA 1
ATOM 761 C C . MET A 1 100 ? -13.335 -1.270 16.290 1.00 95.25 100 MET A C 1
ATOM 763 O O . MET A 1 100 ? -12.664 -1.486 15.282 1.00 95.25 100 MET A O 1
ATOM 767 N N . ASP A 1 101 ? -13.542 -0.041 16.765 1.00 97.50 101 ASP A N 1
ATOM 768 C CA . ASP A 1 101 ? -12.992 1.166 16.140 1.00 97.50 101 ASP A CA 1
ATOM 769 C C . ASP A 1 101 ? -11.458 1.140 16.143 1.00 97.50 101 ASP A C 1
ATOM 771 O O . ASP A 1 101 ? -10.822 1.442 15.130 1.00 97.50 101 ASP A O 1
ATOM 775 N N . GLN A 1 102 ? -10.848 0.734 17.262 1.00 97.88 102 GLN A N 1
ATOM 776 C CA . GLN A 1 102 ? -9.396 0.626 17.384 1.00 97.88 102 GLN A CA 1
ATOM 777 C C . GLN A 1 102 ? -8.831 -0.462 16.461 1.00 97.88 102 GLN A C 1
ATOM 779 O O . GLN A 1 102 ? -7.872 -0.201 15.737 1.00 97.88 102 GLN A O 1
ATOM 784 N N . GLN A 1 103 ? -9.441 -1.649 16.434 1.00 96.69 103 GLN A N 1
ATOM 785 C CA . GLN A 1 103 ? -9.019 -2.739 15.551 1.00 96.69 103 GLN A CA 1
ATOM 786 C C . GLN A 1 103 ? -9.138 -2.350 14.079 1.00 96.69 103 GLN A C 1
ATOM 788 O O . GLN A 1 103 ? -8.224 -2.605 13.301 1.00 96.69 103 GLN A O 1
ATOM 793 N N . MET A 1 104 ? -10.236 -1.699 13.691 1.00 97.44 104 MET A N 1
ATOM 794 C CA . MET A 1 104 ? -10.429 -1.247 12.317 1.00 97.44 104 MET A CA 1
ATOM 795 C C . MET A 1 104 ? -9.401 -0.184 11.933 1.00 97.44 104 MET A C 1
ATOM 797 O O . MET A 1 104 ? -8.825 -0.247 10.850 1.00 97.44 104 MET A O 1
ATOM 801 N N . LYS A 1 105 ? -9.125 0.768 12.828 1.00 97.56 105 LYS A N 1
ATOM 802 C CA . LYS A 1 105 ? -8.116 1.803 12.601 1.00 97.56 105 LYS A CA 1
ATOM 803 C C . LYS A 1 105 ? -6.722 1.212 12.398 1.00 97.56 105 LYS A C 1
ATOM 805 O O . LYS A 1 105 ? -6.027 1.645 11.481 1.00 97.56 105 LYS A O 1
ATOM 810 N N . GLU A 1 106 ? -6.314 0.248 13.222 1.00 97.88 106 GLU A N 1
ATOM 811 C CA . GLU A 1 106 ? -5.008 -0.401 13.062 1.00 97.88 106 GLU A CA 1
ATOM 812 C C . GLU A 1 106 ? -4.961 -1.288 11.813 1.00 97.88 106 GLU A C 1
ATOM 814 O O . GLU A 1 106 ? -4.009 -1.187 11.046 1.00 97.88 106 GLU A O 1
ATOM 819 N N . ALA A 1 107 ? -6.020 -2.045 11.513 1.00 97.38 107 ALA A N 1
ATOM 820 C CA . ALA A 1 107 ? -6.095 -2.837 10.285 1.00 97.38 107 ALA A CA 1
ATOM 821 C C . ALA A 1 107 ? -5.983 -1.964 9.022 1.00 97.38 107 ALA A C 1
ATOM 823 O O . ALA A 1 107 ? -5.255 -2.296 8.087 1.00 97.38 107 ALA A O 1
ATOM 824 N N . VAL A 1 108 ? -6.666 -0.813 8.999 1.00 98.19 108 VAL A N 1
ATOM 825 C CA . VAL A 1 108 ? -6.560 0.153 7.897 1.00 98.19 108 VAL A CA 1
ATOM 826 C C . VAL A 1 108 ? -5.153 0.740 7.824 1.00 98.19 108 VAL A C 1
ATOM 828 O O . VAL A 1 108 ? -4.603 0.858 6.731 1.00 98.19 108 VAL A O 1
ATOM 831 N N . ARG A 1 109 ? -4.543 1.088 8.964 1.00 98.19 109 ARG A N 1
ATOM 832 C CA . ARG A 1 109 ? -3.169 1.603 9.001 1.00 98.19 109 ARG A CA 1
ATOM 833 C C . ARG A 1 109 ? -2.177 0.596 8.423 1.00 98.19 109 ARG A C 1
ATOM 835 O O . ARG A 1 109 ? -1.375 0.982 7.577 1.00 98.19 109 ARG A O 1
ATOM 842 N N . GLU A 1 110 ? -2.236 -0.661 8.854 1.00 98.25 110 GLU A N 1
ATOM 843 C CA . GLU A 1 110 ? -1.356 -1.722 8.356 1.00 98.25 110 GLU A CA 1
ATOM 844 C C . GLU A 1 110 ? -1.556 -1.947 6.856 1.00 98.25 110 GLU A C 1
ATOM 846 O O . GLU A 1 110 ? -0.584 -1.972 6.103 1.00 98.25 110 GLU A O 1
ATOM 851 N N . ALA A 1 111 ? -2.809 -2.020 6.394 1.00 97.69 111 ALA A N 1
ATOM 852 C CA . ALA A 1 111 ? -3.116 -2.196 4.977 1.00 97.69 111 ALA A CA 1
ATOM 853 C C . ALA A 1 111 ? -2.577 -1.043 4.111 1.00 97.69 111 ALA A C 1
ATOM 855 O O . ALA A 1 111 ? -1.996 -1.283 3.051 1.00 97.69 111 ALA A O 1
ATOM 856 N N . VAL A 1 112 ? -2.734 0.206 4.567 1.00 98.50 112 VAL A N 1
ATOM 857 C CA . VAL A 1 112 ? -2.188 1.393 3.886 1.00 98.50 112 VAL A CA 1
ATOM 858 C C . VAL A 1 112 ? -0.663 1.359 3.873 1.00 98.50 112 VAL A C 1
ATOM 860 O O . VAL A 1 112 ? -0.048 1.668 2.853 1.00 98.50 112 VAL A O 1
ATOM 863 N N . GLN A 1 113 ? -0.038 0.968 4.979 1.00 98.19 113 GLN A N 1
ATOM 864 C CA . GLN A 1 113 ? 1.413 0.914 5.081 1.00 98.19 113 GLN A CA 1
ATOM 865 C C . GLN A 1 113 ? 2.014 -0.159 4.164 1.00 98.19 113 GLN A C 1
ATOM 867 O O . GLN A 1 113 ? 2.975 0.128 3.453 1.00 98.19 113 GLN A O 1
ATOM 872 N N . ILE A 1 114 ? 1.414 -1.352 4.105 1.00 98.00 114 ILE A N 1
ATOM 873 C CA . ILE A 1 114 ? 1.831 -2.422 3.186 1.00 98.00 114 ILE A CA 1
ATOM 874 C C . ILE A 1 114 ? 1.722 -1.956 1.733 1.00 98.00 114 ILE A C 1
ATOM 876 O O . ILE A 1 114 ? 2.687 -2.085 0.982 1.00 98.00 114 ILE A O 1
ATOM 880 N N . GLN A 1 115 ? 0.582 -1.374 1.341 1.00 98.12 115 GLN A N 1
ATOM 881 C CA . GLN A 1 115 ? 0.418 -0.851 -0.019 1.00 98.12 115 GLN A CA 1
ATOM 882 C C . GLN A 1 115 ? 1.436 0.248 -0.333 1.00 98.12 115 GLN A C 1
ATOM 884 O O . GLN A 1 115 ? 1.983 0.274 -1.429 1.00 98.12 115 GLN A O 1
ATOM 889 N N . THR A 1 116 ? 1.731 1.127 0.626 1.00 98.00 116 THR A N 1
ATOM 890 C CA . THR A 1 116 ? 2.712 2.204 0.439 1.00 98.00 116 THR A CA 1
ATOM 891 C C . THR A 1 116 ? 4.110 1.649 0.173 1.00 98.00 116 THR A C 1
ATOM 893 O O . THR A 1 116 ? 4.761 2.100 -0.766 1.00 98.00 116 THR A O 1
ATOM 896 N N . TYR A 1 117 ? 4.556 0.649 0.943 1.00 97.81 117 TYR A N 1
ATOM 897 C CA . TYR A 1 117 ? 5.850 0.002 0.703 1.00 97.81 117 TYR A CA 1
ATOM 898 C C . TYR A 1 117 ? 5.899 -0.690 -0.662 1.00 97.81 117 TYR A C 1
ATOM 900 O O . TYR A 1 117 ? 6.860 -0.509 -1.399 1.00 97.81 117 TYR A O 1
ATOM 908 N N . GLN A 1 118 ? 4.840 -1.411 -1.043 1.00 98.12 118 GLN A N 1
ATOM 909 C CA . GLN A 1 118 ? 4.771 -2.060 -2.357 1.00 98.12 118 GLN A CA 1
ATOM 910 C C . GLN A 1 118 ? 4.815 -1.052 -3.512 1.00 98.12 118 GLN A C 1
ATOM 912 O O . GLN A 1 118 ? 5.517 -1.278 -4.496 1.00 98.12 118 GLN A O 1
ATOM 917 N N . LEU A 1 119 ? 4.094 0.070 -3.398 1.00 98.25 119 LEU A N 1
ATOM 918 C CA . LEU A 1 119 ? 4.148 1.144 -4.391 1.00 98.25 119 LEU A CA 1
ATOM 919 C C . LEU A 1 119 ? 5.549 1.751 -4.478 1.00 98.25 119 LEU A C 1
ATOM 921 O O . LEU A 1 119 ? 6.034 2.004 -5.576 1.00 98.25 119 LEU A O 1
ATOM 925 N N . GLN A 1 120 ? 6.192 1.984 -3.334 1.00 98.31 120 GLN A N 1
ATOM 926 C CA . GLN A 1 120 ? 7.534 2.551 -3.286 1.00 98.31 120 GLN A CA 1
ATOM 927 C C . GLN A 1 120 ? 8.557 1.629 -3.958 1.00 98.31 120 GLN A C 1
ATOM 929 O O . GLN A 1 120 ? 9.335 2.101 -4.784 1.00 98.31 120 GLN A O 1
ATOM 934 N N . ASP A 1 121 ? 8.518 0.331 -3.660 1.00 98.31 121 ASP A N 1
ATOM 935 C CA . ASP A 1 121 ? 9.411 -0.657 -4.272 1.00 98.31 121 ASP A CA 1
ATOM 936 C C . ASP A 1 121 ? 9.169 -0.768 -5.783 1.00 98.31 121 ASP A C 1
ATOM 938 O O . ASP A 1 121 ? 10.122 -0.777 -6.561 1.00 98.31 121 ASP A O 1
ATOM 942 N N . SER A 1 122 ? 7.902 -0.775 -6.215 1.00 98.06 122 SER A N 1
ATOM 943 C CA . SER A 1 122 ? 7.544 -0.810 -7.637 1.00 98.06 122 SER A CA 1
ATOM 944 C C . SER A 1 122 ? 8.058 0.420 -8.386 1.00 98.06 122 SER A C 1
ATOM 946 O O . SER A 1 122 ? 8.631 0.282 -9.463 1.00 98.06 122 SER A O 1
ATOM 948 N N . LEU A 1 123 ? 7.873 1.618 -7.822 1.00 98.19 123 LEU A N 1
ATOM 949 C CA . LEU A 1 123 ? 8.357 2.861 -8.427 1.00 98.19 123 LEU A CA 1
ATOM 950 C C . LEU A 1 123 ? 9.886 2.916 -8.462 1.00 98.19 123 LEU A C 1
ATOM 952 O O . LEU A 1 123 ? 10.463 3.414 -9.426 1.00 98.19 123 LEU A O 1
ATOM 956 N N . GLN A 1 124 ? 10.554 2.411 -7.423 1.00 98.31 124 GLN A N 1
ATOM 957 C CA . GLN A 1 124 ? 12.011 2.339 -7.406 1.00 98.31 124 GLN A CA 1
ATOM 958 C C . GLN A 1 124 ? 12.522 1.387 -8.491 1.00 98.31 124 GLN A C 1
ATOM 960 O O . GLN A 1 124 ? 13.413 1.755 -9.253 1.00 98.31 124 GLN A O 1
ATOM 965 N N . GLN A 1 125 ? 11.921 0.203 -8.608 1.00 98.38 125 GLN A N 1
ATOM 966 C CA . GLN A 1 125 ? 12.279 -0.773 -9.631 1.00 98.38 125 GLN A CA 1
ATOM 967 C C . GLN A 1 125 ? 12.064 -0.225 -11.048 1.00 98.38 125 GLN A C 1
ATOM 969 O O . GLN A 1 125 ? 12.939 -0.382 -11.898 1.00 98.38 125 GLN A O 1
ATOM 974 N N . GLU A 1 126 ? 10.927 0.428 -11.301 1.00 98.31 126 GLU A N 1
ATOM 975 C CA . GLU A 1 126 ? 10.621 1.029 -12.602 1.00 98.31 126 GLU A CA 1
ATOM 976 C C . GLU A 1 126 ? 11.631 2.129 -12.964 1.00 98.31 126 GLU A C 1
ATOM 978 O O . GLU A 1 126 ? 12.129 2.171 -14.090 1.00 98.31 126 GLU A O 1
ATOM 983 N N . ASN A 1 127 ? 12.007 2.978 -12.001 1.00 98.38 127 ASN A N 1
ATOM 984 C CA . ASN A 1 127 ? 13.040 3.993 -12.207 1.00 98.38 127 ASN A CA 1
ATOM 985 C C . ASN A 1 127 ? 14.407 3.371 -12.522 1.00 98.38 127 ASN A C 1
ATOM 987 O O . ASN A 1 127 ? 15.095 3.831 -13.435 1.00 98.38 127 ASN A O 1
ATOM 991 N N . ASP A 1 128 ? 14.803 2.322 -11.802 1.00 98.62 128 ASP A N 1
ATOM 992 C CA . ASP A 1 128 ? 16.081 1.643 -12.026 1.00 98.62 128 ASP A CA 1
ATOM 993 C C . ASP A 1 128 ? 16.126 0.964 -13.407 1.00 98.62 128 ASP A C 1
ATOM 995 O O . ASP A 1 128 ? 17.155 0.988 -14.090 1.00 98.62 128 ASP A O 1
ATOM 999 N N . GLU A 1 129 ? 15.011 0.376 -13.847 1.00 98.56 129 GLU A N 1
ATOM 1000 C CA . GLU A 1 129 ? 14.868 -0.198 -15.186 1.00 98.56 129 GLU A CA 1
ATOM 1001 C C . GLU A 1 129 ? 14.925 0.882 -16.272 1.00 98.56 129 GLU A C 1
ATOM 1003 O O . GLU A 1 129 ? 15.650 0.729 -17.260 1.00 98.56 129 GLU A O 1
ATOM 1008 N N . PHE A 1 130 ? 14.230 2.003 -16.068 1.00 98.56 130 PHE A N 1
ATOM 1009 C CA . PHE A 1 130 ? 14.254 3.139 -16.984 1.00 98.56 130 PHE A CA 1
ATOM 1010 C C . PHE A 1 130 ? 15.671 3.698 -17.161 1.00 98.56 130 PHE A C 1
ATOM 1012 O O . PHE A 1 130 ? 16.126 3.886 -18.292 1.00 98.56 130 PHE A O 1
ATOM 1019 N N . LEU A 1 131 ? 16.400 3.902 -16.059 1.00 98.56 131 LEU A N 1
ATOM 1020 C CA . LEU A 1 131 ? 17.787 4.369 -16.092 1.00 98.56 131 LEU A CA 1
ATOM 1021 C C . LEU A 1 131 ? 18.709 3.374 -16.802 1.00 98.56 131 LEU A C 1
ATOM 1023 O O . LEU A 1 131 ? 19.537 3.782 -17.614 1.00 98.56 131 LEU A O 1
ATOM 1027 N N . ARG A 1 132 ? 18.534 2.071 -16.556 1.00 98.56 132 ARG A N 1
ATOM 1028 C CA . ARG A 1 132 ? 19.297 1.022 -17.247 1.00 98.56 132 ARG A CA 1
ATOM 1029 C C . ARG A 1 132 ? 19.039 1.023 -18.752 1.00 98.56 132 ARG A C 1
ATOM 1031 O O . ARG A 1 132 ? 19.972 0.867 -19.532 1.00 98.56 132 ARG A O 1
ATOM 1038 N N . ASN A 1 133 ? 17.788 1.208 -19.166 1.00 98.50 133 ASN A N 1
ATOM 1039 C CA . ASN A 1 133 ? 17.433 1.288 -20.579 1.00 98.50 133 ASN A CA 1
ATOM 1040 C C . ASN A 1 133 ? 18.056 2.524 -21.247 1.00 98.50 133 ASN A C 1
ATOM 1042 O O . ASN A 1 133 ? 18.561 2.429 -22.364 1.00 98.50 133 ASN A O 1
ATOM 1046 N N . ILE A 1 134 ? 18.066 3.677 -20.570 1.00 98.44 134 ILE A N 1
ATOM 1047 C CA . ILE A 1 134 ? 18.765 4.869 -21.071 1.00 98.44 134 ILE A CA 1
ATOM 1048 C C . ILE A 1 134 ? 20.256 4.581 -21.255 1.00 98.44 134 ILE A C 1
ATOM 1050 O O . ILE A 1 134 ? 20.788 4.876 -22.323 1.00 98.44 134 ILE A O 1
ATOM 1054 N N . ASP A 1 135 ? 20.909 3.996 -20.251 1.00 98.69 135 ASP A N 1
ATOM 1055 C CA . ASP A 1 135 ? 22.342 3.696 -20.295 1.00 98.69 135 ASP A CA 1
ATOM 1056 C C . ASP A 1 135 ? 22.694 2.772 -21.472 1.00 98.69 135 ASP A C 1
ATOM 1058 O O . ASP A 1 135 ? 23.572 3.088 -22.279 1.00 98.69 135 ASP A O 1
ATOM 1062 N N . GLU A 1 136 ? 21.933 1.688 -21.657 1.00 98.50 136 GLU A N 1
ATOM 1063 C CA . GLU A 1 136 ? 22.168 0.752 -22.760 1.00 98.50 136 GLU A CA 1
ATOM 1064 C C . GLU A 1 136 ? 21.913 1.408 -24.127 1.00 98.50 136 GLU A C 1
ATOM 1066 O O . GLU A 1 136 ? 22.701 1.234 -25.059 1.00 98.50 136 GLU A O 1
ATOM 1071 N N . ASN A 1 137 ? 20.861 2.224 -24.254 1.00 98.38 137 ASN A N 1
ATOM 1072 C CA . ASN A 1 137 ? 20.579 2.953 -25.493 1.00 98.38 137 ASN A CA 1
ATOM 1073 C C . ASN A 1 137 ? 21.676 3.974 -25.822 1.00 98.38 137 ASN A C 1
ATOM 1075 O O . ASN A 1 137 ? 22.094 4.072 -26.977 1.00 98.38 137 ASN A O 1
ATOM 1079 N N . MET A 1 138 ? 22.181 4.704 -24.825 1.00 98.44 138 MET A N 1
ATOM 1080 C CA . MET A 1 138 ? 23.285 5.650 -25.009 1.00 98.44 138 MET A CA 1
ATOM 1081 C C . MET A 1 138 ? 24.572 4.941 -25.431 1.00 98.44 138 MET A C 1
ATOM 1083 O O . MET A 1 138 ? 25.254 5.389 -26.355 1.00 98.44 138 MET A O 1
ATOM 1087 N N . LYS A 1 139 ? 24.888 3.813 -24.795 1.00 98.56 139 LYS A N 1
ATOM 1088 C CA . LYS A 1 139 ? 26.034 2.977 -25.155 1.00 98.56 139 LYS A CA 1
ATOM 1089 C C . LYS A 1 139 ? 25.920 2.462 -26.590 1.00 98.56 139 LYS A C 1
ATOM 1091 O O . LYS A 1 139 ? 26.892 2.555 -27.338 1.00 98.56 139 LYS A O 1
ATOM 1096 N N . ASN A 1 140 ? 24.748 1.977 -26.996 1.00 98.44 140 ASN A N 1
ATOM 1097 C CA . ASN A 1 140 ? 24.516 1.507 -28.362 1.00 98.44 140 ASN A CA 1
ATOM 1098 C C . ASN A 1 140 ? 24.687 2.632 -29.388 1.00 98.44 140 ASN A C 1
ATOM 1100 O O . ASN A 1 140 ? 25.395 2.444 -30.375 1.00 98.44 140 ASN A O 1
ATOM 1104 N N . ALA A 1 141 ? 24.131 3.818 -29.119 1.00 98.50 141 ALA A N 1
ATOM 1105 C CA . ALA A 1 141 ? 24.293 4.982 -29.988 1.00 98.50 141 ALA A CA 1
ATOM 1106 C C . ALA A 1 141 ? 25.768 5.395 -30.142 1.00 98.50 141 ALA A C 1
ATOM 1108 O O . ALA A 1 141 ? 26.213 5.727 -31.240 1.00 98.50 141 ALA A O 1
ATOM 1109 N N . LEU A 1 142 ? 26.553 5.335 -29.060 1.00 98.50 142 LEU A N 1
ATOM 1110 C CA . LEU A 1 142 ? 27.984 5.637 -29.105 1.00 98.50 142 LEU A CA 1
ATOM 1111 C C . LEU A 1 142 ? 28.768 4.601 -29.925 1.00 98.50 142 LEU A C 1
ATOM 1113 O O . LEU A 1 142 ? 29.647 4.967 -30.705 1.00 98.50 142 LEU A O 1
ATOM 1117 N N . VAL A 1 143 ? 28.451 3.315 -29.759 1.00 98.50 143 VAL A N 1
ATOM 1118 C CA . VAL A 1 143 ? 29.069 2.228 -30.533 1.00 98.50 143 VAL A CA 1
ATOM 1119 C C . VAL A 1 143 ? 28.755 2.374 -32.021 1.00 98.50 143 VAL A C 1
ATOM 1121 O O . VAL A 1 143 ? 29.654 2.228 -32.849 1.00 98.50 143 VAL A O 1
ATOM 1124 N N . GLU A 1 144 ? 27.510 2.699 -32.366 1.00 98.56 144 GLU A N 1
ATOM 1125 C CA . GLU A 1 144 ? 27.089 2.918 -33.751 1.00 98.56 144 GLU A CA 1
ATOM 1126 C C . GLU A 1 144 ? 27.801 4.126 -34.375 1.00 98.56 144 GLU A C 1
ATOM 1128 O O . GLU A 1 144 ? 28.351 4.012 -35.472 1.00 98.56 144 GLU A O 1
ATOM 1133 N N . ALA A 1 145 ? 27.880 5.247 -33.652 1.00 98.56 145 ALA A N 1
ATOM 1134 C CA . ALA A 1 145 ? 28.611 6.431 -34.100 1.00 98.56 145 ALA A CA 1
ATOM 1135 C C . ALA A 1 145 ? 30.096 6.122 -34.356 1.00 98.56 145 ALA A C 1
ATOM 1137 O O . ALA A 1 145 ? 30.633 6.467 -35.407 1.00 98.56 145 ALA A O 1
ATOM 1138 N N . TYR A 1 146 ? 30.749 5.395 -33.443 1.00 98.25 146 TYR A N 1
ATOM 1139 C CA . TYR A 1 146 ? 32.144 4.989 -33.615 1.00 98.25 146 TYR A CA 1
ATOM 1140 C C . TYR A 1 146 ? 32.344 4.055 -34.818 1.00 98.25 146 TYR A C 1
ATOM 1142 O O . TYR A 1 146 ? 33.317 4.187 -35.563 1.00 98.25 146 TYR A O 1
ATOM 1150 N N . ALA A 1 147 ? 31.425 3.110 -35.032 1.00 98.25 147 ALA A N 1
ATOM 1151 C CA . ALA A 1 147 ? 31.474 2.215 -36.182 1.00 98.25 147 ALA A CA 1
ATOM 1152 C C . ALA A 1 147 ? 31.319 2.981 -37.508 1.00 98.25 147 ALA A C 1
ATOM 1154 O O . ALA A 1 147 ? 32.046 2.697 -38.464 1.00 98.25 147 ALA A O 1
ATOM 1155 N N . ALA A 1 148 ? 30.422 3.971 -37.553 1.00 98.19 148 ALA A N 1
ATOM 1156 C CA . ALA A 1 148 ? 30.240 4.844 -38.709 1.00 98.19 148 ALA A CA 1
ATOM 1157 C C . ALA A 1 148 ? 31.503 5.672 -39.000 1.00 98.19 148 ALA A C 1
ATOM 1159 O O . ALA A 1 148 ? 31.991 5.668 -40.133 1.00 98.19 148 ALA A O 1
ATOM 1160 N N . ASP A 1 149 ? 32.089 6.301 -37.979 1.00 98.19 149 ASP A N 1
ATOM 1161 C CA . ASP A 1 149 ? 33.329 7.075 -38.112 1.00 98.19 149 ASP A CA 1
ATOM 1162 C C . ASP A 1 149 ? 34.492 6.209 -38.610 1.00 98.19 149 ASP A C 1
ATOM 1164 O O . ASP A 1 149 ? 35.250 6.614 -39.498 1.00 98.19 149 ASP A O 1
ATOM 1168 N N . LYS A 1 150 ? 34.608 4.977 -38.096 1.00 97.38 150 LYS A N 1
ATOM 1169 C CA . LYS A 1 150 ? 35.607 4.016 -38.569 1.00 97.38 150 LYS A CA 1
ATOM 1170 C C . LYS A 1 150 ? 35.426 3.701 -40.059 1.00 97.38 150 LYS A C 1
ATOM 1172 O O . LYS A 1 150 ? 36.410 3.707 -40.795 1.00 97.38 150 LYS A O 1
ATOM 1177 N N . ALA A 1 151 ? 34.196 3.460 -40.517 1.00 96.94 151 ALA A N 1
ATOM 1178 C CA . ALA A 1 151 ? 33.916 3.170 -41.926 1.00 96.94 151 ALA A CA 1
ATOM 1179 C C . ALA A 1 151 ? 34.258 4.353 -42.852 1.00 96.94 151 ALA A C 1
ATOM 1181 O O . ALA A 1 151 ? 34.789 4.161 -43.952 1.00 96.94 151 ALA A O 1
ATOM 1182 N N . ILE A 1 152 ? 34.005 5.585 -42.398 1.00 96.44 152 ILE A N 1
ATOM 1183 C CA . ILE A 1 152 ? 34.396 6.805 -43.118 1.00 96.44 152 ILE A CA 1
ATOM 1184 C C . ILE A 1 152 ? 35.924 6.894 -43.230 1.00 96.44 152 ILE A C 1
ATOM 1186 O O . ILE A 1 152 ? 36.446 7.163 -44.316 1.00 96.44 152 ILE A O 1
ATOM 1190 N N . LEU A 1 153 ? 36.652 6.642 -42.138 1.00 95.19 153 LEU A N 1
ATOM 1191 C CA . LEU A 1 153 ? 38.115 6.690 -42.125 1.00 95.19 153 LEU A CA 1
ATOM 1192 C C . LEU A 1 153 ? 38.740 5.624 -43.037 1.00 95.19 153 LEU A C 1
ATOM 1194 O O . LEU A 1 153 ? 39.664 5.936 -43.791 1.00 95.19 153 LEU A O 1
ATOM 1198 N N . ASP A 1 154 ? 38.205 4.401 -43.011 1.00 94.62 154 ASP A N 1
ATOM 1199 C CA . ASP A 1 154 ? 38.637 3.304 -43.884 1.00 94.62 154 ASP A CA 1
ATOM 1200 C C . ASP A 1 154 ? 38.463 3.698 -45.371 1.00 94.62 154 ASP A C 1
ATOM 1202 O O . ASP A 1 154 ? 39.399 3.579 -46.166 1.00 94.62 154 ASP A O 1
ATOM 1206 N N . THR A 1 155 ? 37.317 4.297 -45.728 1.00 95.44 155 THR A N 1
ATOM 1207 C CA . THR A 1 155 ? 37.036 4.801 -47.089 1.00 95.44 155 THR A CA 1
ATOM 1208 C C . THR A 1 155 ? 37.996 5.922 -47.508 1.00 95.44 155 THR A C 1
ATOM 1210 O O . THR A 1 155 ? 38.462 5.965 -48.651 1.00 95.44 155 THR A O 1
ATOM 1213 N N . TYR A 1 156 ? 38.323 6.849 -46.599 1.00 91.19 156 TYR A N 1
ATOM 1214 C CA . TYR A 1 156 ? 39.290 7.913 -46.882 1.00 91.19 156 TYR A CA 1
ATOM 1215 C C . TYR A 1 156 ? 40.689 7.337 -47.150 1.00 91.19 156 TYR A C 1
ATOM 1217 O O . TYR A 1 156 ? 41.350 7.750 -48.106 1.00 91.19 156 TYR A O 1
ATOM 1225 N N . GLY A 1 157 ? 41.110 6.332 -46.374 1.00 90.50 157 GLY A N 1
ATOM 1226 C CA . GLY A 1 157 ? 42.345 5.584 -46.611 1.00 90.50 157 GLY A CA 1
ATOM 1227 C C . GLY A 1 157 ? 42.410 5.002 -48.026 1.00 90.50 157 GLY A C 1
ATOM 1228 O O . GLY A 1 157 ? 43.378 5.252 -48.749 1.00 90.50 157 GLY A O 1
ATOM 1229 N N . GLU A 1 158 ? 41.354 4.318 -48.472 1.00 90.12 158 GLU A N 1
ATOM 1230 C CA . GLU A 1 158 ? 41.266 3.780 -49.837 1.00 90.12 158 GLU A CA 1
ATOM 1231 C C . GLU A 1 158 ? 41.313 4.877 -50.909 1.00 90.12 158 GLU A C 1
ATOM 1233 O O . GLU A 1 158 ? 42.050 4.757 -51.893 1.00 90.12 158 GLU A O 1
ATOM 1238 N N . SER A 1 159 ? 40.592 5.982 -50.697 1.00 84.50 159 SER A N 1
ATOM 1239 C CA . SER A 1 159 ? 40.570 7.124 -51.618 1.00 84.50 159 SER A CA 1
ATOM 1240 C C . SER A 1 159 ? 41.962 7.742 -51.808 1.00 84.50 159 SER A C 1
ATOM 1242 O O . SER A 1 159 ? 42.365 8.030 -52.937 1.00 84.50 159 SER A O 1
ATOM 1244 N N . THR A 1 160 ? 42.762 7.868 -50.741 1.00 77.94 160 THR A N 1
ATOM 1245 C CA . THR A 1 160 ? 44.145 8.375 -50.857 1.00 77.94 160 THR A CA 1
ATOM 1246 C C . THR A 1 160 ? 45.078 7.434 -51.627 1.00 77.94 160 THR A C 1
ATOM 1248 O O . THR A 1 160 ? 45.981 7.897 -52.328 1.00 77.94 160 THR A O 1
ATOM 1251 N N . ILE A 1 161 ? 44.864 6.116 -51.545 1.00 81.06 161 ILE A N 1
ATOM 1252 C CA . ILE A 1 161 ? 45.627 5.122 -52.314 1.00 81.06 161 ILE A CA 1
ATOM 1253 C C . ILE A 1 161 ? 45.219 5.161 -53.793 1.00 81.06 161 ILE A C 1
ATOM 1255 O O . ILE A 1 161 ? 46.091 5.143 -54.662 1.00 81.06 161 ILE A O 1
ATOM 1259 N N . LEU A 1 162 ? 43.915 5.233 -54.088 1.00 78.31 162 LEU A N 1
ATOM 1260 C CA . LEU A 1 162 ? 43.403 5.347 -55.459 1.00 78.31 162 LEU A CA 1
ATOM 1261 C C . LEU A 1 162 ? 43.855 6.646 -56.134 1.00 78.31 162 LEU A C 1
ATOM 1263 O O . LEU A 1 162 ? 44.201 6.626 -57.313 1.00 78.31 162 LEU A O 1
ATOM 1267 N N . LYS A 1 163 ? 43.897 7.761 -55.393 1.00 79.31 163 LYS A N 1
ATOM 1268 C CA . LYS A 1 163 ? 44.371 9.047 -55.913 1.00 79.31 163 LYS A CA 1
ATOM 1269 C C . LYS A 1 163 ? 45.852 9.002 -56.298 1.00 79.31 163 LYS A C 1
ATOM 1271 O O . LYS A 1 163 ? 46.176 9.429 -57.396 1.00 79.31 163 LYS A O 1
ATOM 1276 N N . ARG A 1 164 ? 46.720 8.419 -55.456 1.00 78.06 164 ARG A N 1
ATOM 1277 C CA . ARG A 1 164 ? 48.150 8.251 -55.784 1.00 78.06 164 ARG A CA 1
ATOM 1278 C C . ARG A 1 164 ? 48.375 7.410 -57.040 1.00 78.06 164 ARG A C 1
ATOM 1280 O O . ARG A 1 164 ? 49.148 7.826 -57.884 1.00 78.06 164 ARG A O 1
ATOM 1287 N N . ARG A 1 165 ? 47.657 6.289 -57.200 1.00 77.44 165 ARG A N 1
ATOM 1288 C CA . ARG A 1 165 ? 47.759 5.470 -58.423 1.00 77.44 165 ARG A CA 1
ATOM 1289 C C . ARG A 1 165 ? 47.407 6.254 -59.688 1.00 77.44 165 ARG A C 1
ATOM 1291 O O . ARG A 1 165 ? 48.132 6.160 -60.662 1.00 77.44 165 ARG A O 1
ATOM 1298 N N . ARG A 1 166 ? 46.342 7.062 -59.655 1.00 76.38 166 ARG A N 1
ATOM 1299 C CA . ARG A 1 166 ? 45.978 7.909 -60.801 1.00 76.38 166 ARG A CA 1
ATOM 1300 C C . ARG A 1 166 ? 47.046 8.967 -61.096 1.00 76.38 166 ARG A C 1
ATOM 1302 O O . ARG A 1 166 ? 47.356 9.196 -62.251 1.00 76.38 166 ARG A O 1
ATOM 1309 N N . GLU A 1 167 ? 47.601 9.593 -60.062 1.00 77.38 167 GLU A N 1
ATOM 1310 C CA . GLU A 1 167 ? 48.629 10.630 -60.216 1.00 77.38 167 GLU A CA 1
ATOM 1311 C C . GLU A 1 167 ? 49.960 10.061 -60.749 1.00 77.38 167 GLU A C 1
ATOM 1313 O O . GLU A 1 167 ? 50.653 10.744 -61.499 1.00 77.38 167 GLU A O 1
ATOM 1318 N N . ASP A 1 168 ? 50.298 8.813 -60.399 1.00 76.75 168 ASP A N 1
ATOM 1319 C CA . ASP A 1 168 ? 51.446 8.090 -60.961 1.00 76.75 168 ASP A CA 1
ATOM 1320 C C . ASP A 1 168 ? 51.197 7.705 -62.438 1.00 76.75 168 ASP A C 1
ATOM 1322 O O . ASP A 1 168 ? 52.072 7.927 -63.274 1.00 76.75 168 ASP A O 1
ATOM 1326 N N . ASP A 1 169 ? 49.994 7.218 -62.779 1.00 74.25 169 ASP A N 1
ATOM 1327 C CA . ASP A 1 169 ? 49.594 6.904 -64.165 1.00 74.25 169 ASP A CA 1
ATOM 1328 C C . ASP A 1 169 ? 49.572 8.169 -65.056 1.00 74.25 169 ASP A C 1
ATOM 1330 O O . ASP A 1 169 ? 49.973 8.131 -66.220 1.00 74.25 169 ASP A O 1
ATOM 1334 N N . ASP A 1 170 ? 49.153 9.318 -64.509 1.00 69.31 170 ASP A N 1
ATOM 1335 C CA . ASP A 1 170 ? 49.110 10.607 -65.217 1.00 69.31 170 ASP A CA 1
ATOM 1336 C C . ASP A 1 170 ? 50.516 11.214 -65.447 1.00 69.31 170 ASP A C 1
ATOM 1338 O O . ASP A 1 170 ? 50.673 12.110 -66.283 1.00 69.31 170 ASP A O 1
ATOM 1342 N N . GLN A 1 171 ? 51.550 10.742 -64.734 1.00 64.56 171 GLN A N 1
ATOM 1343 C CA . GLN A 1 171 ? 52.948 11.141 -64.961 1.00 64.56 171 GLN A CA 1
ATOM 1344 C C . GLN A 1 171 ? 53.704 10.234 -65.940 1.00 64.56 171 GLN A C 1
ATOM 1346 O O . GLN A 1 171 ? 54.788 10.605 -66.398 1.00 64.56 171 GLN A O 1
ATOM 1351 N N . GLU A 1 172 ? 53.118 9.112 -66.359 1.00 62.69 172 GLU A N 1
ATOM 1352 C CA . GLU A 1 172 ? 53.620 8.276 -67.451 1.00 62.69 172 GLU A CA 1
ATOM 1353 C C . GLU A 1 172 ? 53.129 8.826 -68.808 1.00 62.69 172 GLU A C 1
ATOM 1355 O O . GLU A 1 172 ? 52.415 8.190 -69.582 1.00 62.69 172 GLU A O 1
ATOM 1360 N N . GLY A 1 173 ? 53.485 10.084 -69.098 1.00 64.94 173 GLY A N 1
ATOM 1361 C CA . GLY A 1 173 ? 53.255 10.695 -70.410 1.00 64.94 173 GLY A CA 1
ATOM 1362 C C . GLY A 1 173 ? 53.968 9.908 -71.522 1.00 64.94 173 GLY A C 1
ATOM 1363 O O . GLY A 1 173 ? 54.977 9.253 -71.253 1.00 64.94 173 GLY A O 1
ATOM 1364 N N . PRO A 1 174 ? 53.483 9.957 -72.782 1.00 62.25 174 PRO A N 1
ATOM 1365 C CA . PRO A 1 174 ? 53.986 9.098 -73.849 1.00 62.25 174 PRO A CA 1
ATOM 1366 C C . PRO A 1 174 ? 55.497 9.277 -74.003 1.00 62.25 174 PRO A C 1
ATOM 1368 O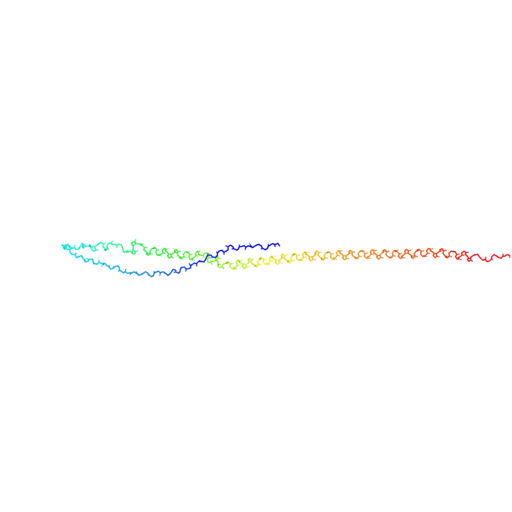 O . PRO A 1 174 ? 55.965 10.362 -74.352 1.00 62.25 174 PRO A O 1
ATOM 1371 N N . PHE A 1 175 ? 56.254 8.206 -73.750 1.00 64.12 175 PHE A N 1
ATOM 1372 C CA . PHE A 1 175 ? 57.671 8.145 -74.084 1.00 64.12 175 PHE A CA 1
ATOM 1373 C C . PHE A 1 175 ? 57.798 8.335 -75.598 1.00 64.12 175 PHE A C 1
ATOM 1375 O O . PHE A 1 175 ? 57.508 7.432 -76.383 1.00 64.12 175 PHE A O 1
ATOM 1382 N N . ALA A 1 176 ? 58.169 9.547 -76.008 1.00 57.34 176 ALA A N 1
ATOM 1383 C CA . ALA A 1 176 ? 58.508 9.845 -77.387 1.00 57.34 176 ALA A CA 1
ATOM 1384 C C . ALA A 1 176 ? 59.779 9.063 -77.750 1.00 57.34 176 ALA A C 1
ATOM 1386 O O . ALA A 1 176 ? 60.806 9.203 -77.081 1.00 57.34 176 ALA A O 1
ATOM 1387 N N . GLY A 1 177 ? 59.662 8.206 -78.767 1.00 53.72 177 GLY A N 1
ATOM 1388 C CA . GLY A 1 177 ? 60.788 7.556 -79.442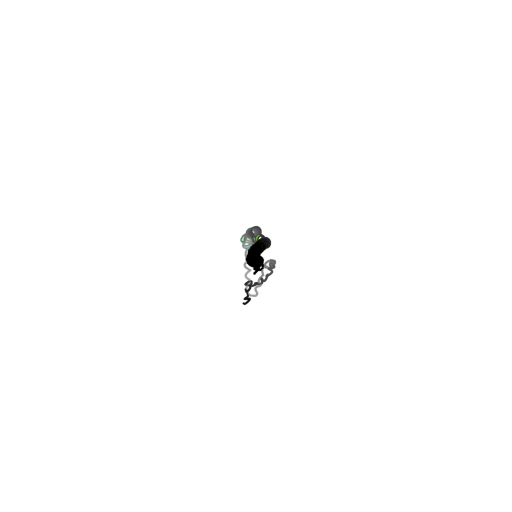 1.00 53.72 177 GLY A CA 1
ATOM 1389 C C . GLY A 1 177 ? 61.495 8.477 -80.425 1.00 53.72 177 GLY A C 1
ATOM 1390 O O . GLY A 1 177 ? 60.900 9.509 -80.815 1.00 53.72 177 GLY A O 1
#

Foldseek 3Di:
DDPDDPDDPPDPPDPPPPPCPPPDDPPDPDDPDDDDDDDDDDDDDPPPPCVVVVPDDDPCRVVVVVVVVVVVVVVVVVCVVPPVVVVVVVCVVVVVVVVVVVVVVVVVVVVVVVVVVVVVVVVVVVVVVVVVVVVVVVVVVVVVVVVVVVVVVVVVVVVVVVVVVVVVVVVCPDPDD

Sequence (177 aa):
LNDEGVESIFTTTSSQSVSLVPPTPIMTPSTIATITTSGEAQTPPPTIPSIILENLPTFNSAFRFEERLRLLETSFKEYRQTNQVAGAVSAIPGIVRQYMDQQMKEAVREAVQIQTYQLQDSLQQENDEFLRNIDENMKNALVEAYAADKAILDTYGESTILKRRREDDDQEGPFAG

pLDDT: mean 75.5, std 21.53, range [32.59, 98.69]

Secondary structure (DSSP, 8-state):
--------------------PPPP--------------SS--PPP----THHHHTSPPHHHHTTHHHHHHHHHHHHHHHHHT-HHHHHHHHHHHHHHHHHHHHHHHHHHHHHHHHHHHHHHHHHHHHHHHHHHHHHHHHHHHHHHHHHHHHHHHHHHHHHHHHHHHHHHTT------

Radius of gyration: 59.66 Å; chains: 1; bounding box: 130×53×164 Å

Organism: Tanacetum cinerariifolium (NCBI:txid118510)